Protein AF-A0A544XYM3-F1 (afdb_monomer_lite)

Structure (mmCIF, N/CA/C/O backbone):
data_AF-A0A544XYM3-F1
#
_entry.id   AF-A0A544XYM3-F1
#
loop_
_atom_site.group_PDB
_atom_site.id
_atom_site.type_symbol
_atom_site.label_atom_id
_atom_site.label_alt_id
_atom_site.label_comp_id
_atom_site.label_asym_id
_atom_site.label_entity_id
_atom_site.label_seq_id
_atom_site.pdbx_PDB_ins_code
_atom_site.Cartn_x
_atom_site.Cartn_y
_atom_site.Cartn_z
_atom_site.occupancy
_atom_site.B_iso_or_equiv
_atom_site.auth_seq_id
_atom_site.auth_comp_id
_atom_site.auth_asym_id
_atom_site.auth_atom_id
_atom_site.pdbx_PDB_model_num
ATOM 1 N N . MET A 1 1 ? 14.828 15.911 -14.042 1.00 65.12 1 MET A N 1
ATOM 2 C CA . MET A 1 1 ? 14.610 14.934 -12.949 1.00 65.12 1 MET A CA 1
ATOM 3 C C . MET A 1 1 ? 15.967 14.496 -12.408 1.00 65.12 1 MET A C 1
ATOM 5 O O . MET A 1 1 ? 16.442 13.469 -12.858 1.00 65.12 1 MET A O 1
ATOM 9 N N . GLY A 1 2 ? 16.623 15.259 -11.524 1.00 91.38 2 GLY A N 1
ATOM 10 C CA . GLY A 1 2 ? 18.011 15.024 -11.057 1.00 91.38 2 GLY A CA 1
ATOM 11 C C . GLY A 1 2 ? 18.265 13.730 -10.258 1.00 91.38 2 GLY A C 1
ATOM 12 O O . GLY A 1 2 ? 18.989 13.745 -9.271 1.00 91.38 2 GLY A O 1
ATOM 13 N N . ARG A 1 3 ? 17.643 12.613 -10.643 1.00 93.50 3 ARG A N 1
ATOM 14 C CA . ARG A 1 3 ? 17.881 11.269 -10.126 1.00 93.50 3 ARG A CA 1
ATOM 15 C C . ARG A 1 3 ? 18.989 10.609 -10.935 1.00 93.50 3 ARG A C 1
ATOM 17 O O . ARG A 1 3 ? 19.081 10.804 -12.145 1.00 93.50 3 ARG A O 1
ATOM 24 N N . SER A 1 4 ? 19.793 9.780 -10.276 1.00 96.19 4 SER A N 1
ATOM 25 C CA . SER A 1 4 ? 20.832 9.021 -10.968 1.00 96.19 4 SER A CA 1
ATOM 26 C C . SER A 1 4 ? 20.216 7.996 -11.936 1.00 96.19 4 SER A C 1
ATOM 28 O O . SER A 1 4 ? 19.185 7.392 -11.611 1.00 96.19 4 SER A O 1
ATOM 30 N N . PRO A 1 5 ? 20.863 7.710 -13.082 1.00 94.62 5 PRO A N 1
ATOM 31 C CA . PRO A 1 5 ? 20.404 6.668 -14.003 1.00 94.62 5 PRO A CA 1
ATOM 32 C C . PRO A 1 5 ? 20.233 5.305 -13.320 1.00 94.62 5 PRO A C 1
ATOM 34 O O . PRO A 1 5 ? 19.264 4.590 -13.561 1.00 94.62 5 PRO A O 1
ATOM 37 N N . SER A 1 6 ? 21.120 4.978 -12.377 1.00 94.31 6 SER A N 1
ATOM 38 C CA . SER A 1 6 ? 21.046 3.742 -11.596 1.00 94.31 6 SER A CA 1
ATOM 39 C C . SER A 1 6 ? 19.790 3.650 -10.723 1.00 94.31 6 SER A C 1
ATOM 41 O O . SER A 1 6 ? 19.286 2.547 -10.506 1.00 94.31 6 SER A O 1
ATOM 43 N N . THR A 1 7 ? 19.253 4.780 -10.252 1.00 93.56 7 THR A N 1
ATOM 44 C CA . THR A 1 7 ? 17.980 4.822 -9.517 1.00 93.56 7 THR A CA 1
ATOM 45 C C . THR A 1 7 ? 16.827 4.429 -10.432 1.00 93.56 7 THR A C 1
ATOM 47 O O . THR A 1 7 ? 16.035 3.555 -10.081 1.00 93.56 7 THR A O 1
ATOM 50 N N . ILE A 1 8 ? 16.781 5.013 -11.631 1.00 89.75 8 ILE A N 1
ATOM 51 C CA . ILE A 1 8 ? 15.724 4.768 -12.616 1.00 89.75 8 ILE A CA 1
ATOM 52 C C . ILE A 1 8 ? 15.745 3.299 -13.058 1.00 89.75 8 ILE A C 1
ATOM 54 O O . ILE A 1 8 ? 14.721 2.623 -12.980 1.00 89.75 8 ILE A O 1
ATOM 58 N N . SER A 1 9 ? 16.912 2.748 -13.407 1.00 89.81 9 SER A N 1
ATOM 59 C CA . SER A 1 9 ? 17.025 1.343 -13.828 1.00 89.81 9 SER A CA 1
ATOM 60 C C . SER A 1 9 ? 16.585 0.352 -12.745 1.00 89.81 9 SER A C 1
ATOM 62 O O . SER A 1 9 ? 15.950 -0.662 -13.041 1.00 89.81 9 SER A O 1
ATOM 64 N N . ARG A 1 10 ? 16.904 0.628 -11.471 1.00 89.75 10 ARG A N 1
ATOM 65 C CA . ARG A 1 10 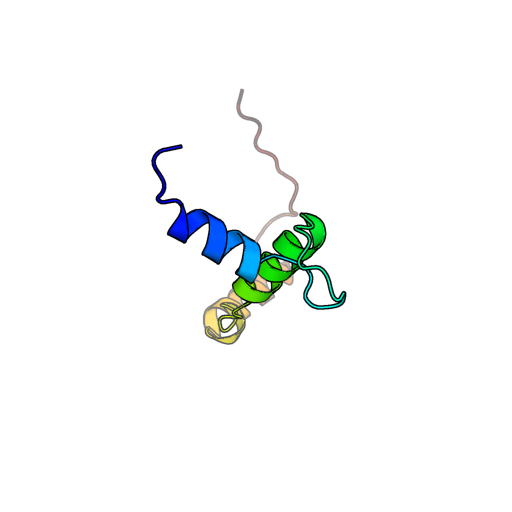? 16.473 -0.214 -10.341 1.00 89.75 10 ARG A CA 1
ATOM 66 C C . ARG A 1 10 ? 14.964 -0.154 -10.136 1.00 89.75 10 ARG A C 1
ATOM 68 O O . ARG A 1 10 ? 14.358 -1.183 -9.840 1.00 89.75 10 ARG A O 1
ATOM 75 N N . GLU A 1 11 ? 14.371 1.027 -10.279 1.00 89.75 11 GLU A N 1
ATOM 76 C CA . GLU A 1 11 ? 12.928 1.225 -10.159 1.00 89.75 11 GLU A CA 1
ATOM 77 C C . GLU A 1 11 ? 12.173 0.490 -11.272 1.00 89.75 11 GLU A C 1
ATOM 79 O O . GLU A 1 11 ? 11.237 -0.256 -10.980 1.00 89.75 11 GLU A O 1
ATOM 84 N N . LEU A 1 12 ? 12.644 0.605 -12.518 1.00 88.38 12 LEU A N 1
ATOM 85 C CA . LEU A 1 12 ? 12.082 -0.108 -13.666 1.00 88.38 12 LEU A CA 1
ATOM 86 C C . LEU A 1 12 ? 12.127 -1.625 -13.460 1.00 88.38 12 LEU A C 1
ATOM 88 O O . LEU A 1 12 ? 11.088 -2.278 -13.505 1.00 88.38 12 LEU A O 1
ATOM 92 N N . ARG A 1 13 ? 13.293 -2.188 -13.113 1.00 86.00 13 ARG A N 1
ATOM 93 C CA . ARG A 1 13 ? 13.437 -3.635 -12.867 1.00 86.00 13 ARG A CA 1
ATOM 94 C C . ARG A 1 13 ? 12.548 -4.138 -11.726 1.00 86.00 13 ARG A C 1
ATOM 96 O O . ARG A 1 13 ? 12.052 -5.256 -11.774 1.00 86.00 13 ARG A O 1
ATOM 103 N N . ARG A 1 14 ? 12.353 -3.326 -10.684 1.00 86.50 14 ARG A N 1
ATOM 104 C CA . ARG A 1 14 ? 11.521 -3.671 -9.520 1.00 86.50 14 ARG A CA 1
ATOM 105 C C . ARG A 1 14 ? 10.016 -3.663 -9.836 1.00 86.50 14 ARG A C 1
ATOM 107 O O . ARG A 1 14 ? 9.255 -4.294 -9.098 1.00 86.50 14 ARG A O 1
ATOM 114 N N . ASN A 1 15 ? 9.584 -2.907 -10.844 1.00 87.75 15 ASN A N 1
ATOM 115 C CA . ASN A 1 15 ? 8.171 -2.652 -11.142 1.00 87.75 15 ASN A CA 1
ATOM 116 C C . ASN A 1 15 ? 7.684 -3.279 -12.460 1.00 87.75 15 ASN A C 1
ATOM 118 O O . ASN A 1 15 ? 6.478 -3.305 -12.700 1.00 87.75 15 ASN A O 1
ATOM 122 N N . ALA A 1 16 ? 8.595 -3.762 -13.302 1.00 85.62 16 ALA 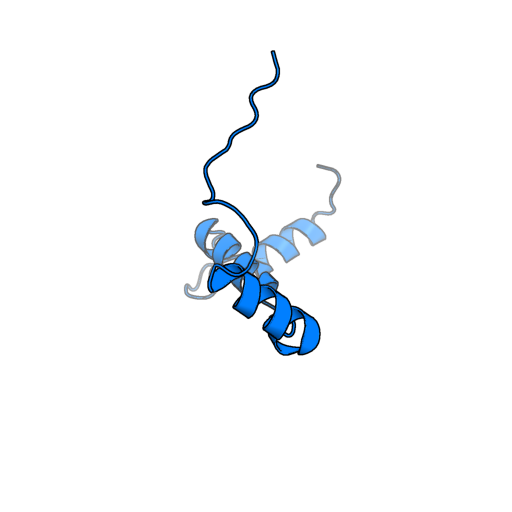A N 1
ATOM 123 C CA . ALA A 1 16 ? 8.281 -4.417 -14.564 1.00 85.62 16 ALA A CA 1
ATOM 124 C C . ALA A 1 16 ? 7.663 -5.813 -14.383 1.00 85.62 16 ALA A C 1
ATOM 126 O O . ALA A 1 16 ? 7.827 -6.465 -13.348 1.00 85.62 16 ALA A O 1
ATOM 127 N N . SER A 1 17 ? 6.957 -6.278 -15.418 1.00 74.19 17 SER A N 1
ATOM 128 C CA . SER A 1 17 ? 6.408 -7.633 -15.434 1.00 74.19 17 SER A CA 1
ATOM 129 C C . SER A 1 17 ? 7.527 -8.648 -15.642 1.00 74.19 17 SER A C 1
ATOM 131 O O . SER A 1 17 ? 8.221 -8.609 -16.646 1.00 74.19 17 SER A O 1
ATOM 133 N N . THR A 1 18 ? 7.684 -9.591 -14.716 1.00 70.06 18 THR A N 1
ATOM 134 C CA . THR A 1 18 ? 8.659 -10.689 -14.852 1.00 70.06 18 THR A CA 1
ATOM 135 C C . THR A 1 18 ? 8.065 -11.925 -15.533 1.00 70.06 18 THR A C 1
ATOM 137 O O . THR A 1 18 ? 8.650 -13.001 -15.460 1.00 70.06 18 THR A O 1
ATOM 140 N N . ARG A 1 19 ? 6.852 -11.821 -16.099 1.00 68.31 19 ARG A N 1
ATOM 141 C CA . ARG A 1 19 ? 6.110 -12.967 -16.653 1.00 68.31 19 ARG A CA 1
ATOM 142 C C . ARG A 1 19 ? 6.445 -13.255 -18.119 1.00 68.31 19 ARG A C 1
ATOM 144 O O . ARG A 1 19 ? 6.158 -14.352 -18.584 1.00 68.31 19 ARG A O 1
ATOM 151 N N . THR A 1 20 ? 7.060 -12.302 -18.811 1.00 63.72 20 THR A N 1
ATOM 152 C CA . THR A 1 20 ? 7.489 -12.425 -20.207 1.00 63.72 20 THR A CA 1
ATOM 153 C C . THR A 1 20 ? 9.013 -12.324 -20.268 1.00 63.72 20 THR A C 1
ATOM 155 O O . THR A 1 20 ? 9.634 -11.766 -19.365 1.00 63.72 20 THR A O 1
ATOM 158 N N . TYR A 1 21 ? 9.618 -12.874 -21.322 1.00 60.88 21 TYR A N 1
ATOM 159 C CA . TYR A 1 21 ? 11.064 -12.809 -21.556 1.00 60.88 21 TYR A CA 1
ATOM 160 C C . TYR A 1 21 ? 11.594 -11.374 -21.711 1.00 60.88 21 TYR A C 1
ATOM 162 O O . TYR A 1 21 ? 12.788 -11.158 -21.515 1.00 60.88 21 TYR A O 1
ATOM 170 N N . ASP A 1 22 ? 10.716 -10.406 -22.000 1.00 69.19 22 ASP A N 1
ATOM 171 C CA . ASP A 1 22 ? 11.044 -8.982 -22.005 1.00 69.19 22 ASP A CA 1
ATOM 172 C C . ASP A 1 22 ? 10.537 -8.274 -20.736 1.00 69.19 22 ASP A C 1
ATOM 174 O O . ASP A 1 22 ? 9.404 -8.478 -20.283 1.00 69.19 22 ASP A O 1
ATOM 178 N N . VAL A 1 23 ? 11.396 -7.435 -20.154 1.00 71.19 23 VAL A N 1
ATOM 179 C CA . VAL A 1 23 ? 11.148 -6.696 -18.910 1.00 71.19 23 VAL A CA 1
ATOM 180 C C . VAL A 1 23 ? 10.476 -5.373 -19.263 1.00 71.19 23 VAL A C 1
ATOM 182 O O . VAL A 1 23 ? 11.050 -4.291 -19.135 1.00 71.19 23 VAL A O 1
ATOM 185 N N . GLU A 1 24 ? 9.228 -5.459 -19.710 1.00 83.25 24 GLU A N 1
ATOM 186 C CA . GLU A 1 24 ? 8.441 -4.277 -20.040 1.00 83.25 24 GLU A CA 1
ATOM 187 C C . GLU A 1 24 ? 7.863 -3.617 -18.783 1.00 83.25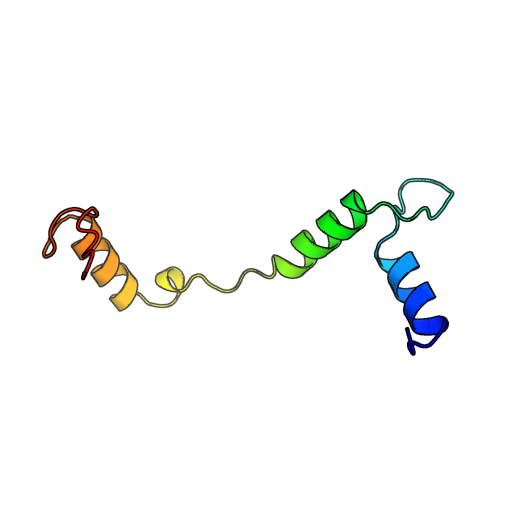 24 GLU A C 1
ATOM 189 O O . GLU A 1 24 ? 7.285 -4.257 -17.888 1.00 83.25 24 GLU A O 1
ATOM 194 N N . TYR A 1 25 ? 7.977 -2.289 -18.729 1.00 84.81 25 TYR A N 1
ATOM 195 C CA . TYR A 1 25 ? 7.287 -1.504 -17.718 1.00 84.81 25 TYR A CA 1
ATOM 196 C C . TYR A 1 25 ? 5.784 -1.493 -18.005 1.00 84.81 25 TYR A C 1
ATOM 198 O O . TYR A 1 25 ? 5.334 -1.020 -19.047 1.00 84.81 25 TYR A O 1
ATOM 206 N N . ARG A 1 26 ? 4.988 -1.952 -17.035 1.00 86.88 26 ARG A N 1
ATOM 207 C CA . ARG A 1 26 ? 3.526 -1.860 -17.079 1.00 86.88 26 ARG A CA 1
ATOM 208 C C . ARG A 1 26 ? 3.025 -1.162 -15.825 1.00 86.88 26 ARG A C 1
ATOM 210 O O . ARG A 1 26 ? 3.187 -1.682 -14.722 1.00 86.88 26 ARG A O 1
ATOM 217 N N . ALA A 1 27 ? 2.375 -0.013 -15.996 1.00 88.81 27 ALA A N 1
ATOM 218 C CA . ALA A 1 27 ? 1.886 0.804 -14.883 1.00 88.81 27 ALA A CA 1
ATOM 219 C C . ALA A 1 27 ? 0.943 0.029 -13.942 1.00 88.81 27 ALA A C 1
ATOM 221 O O . ALA A 1 27 ? 1.062 0.130 -12.725 1.00 88.81 27 ALA A O 1
ATOM 222 N N . THR A 1 28 ? 0.063 -0.816 -14.489 1.00 90.06 28 THR A N 1
ATOM 223 C CA . THR A 1 28 ? -0.860 -1.65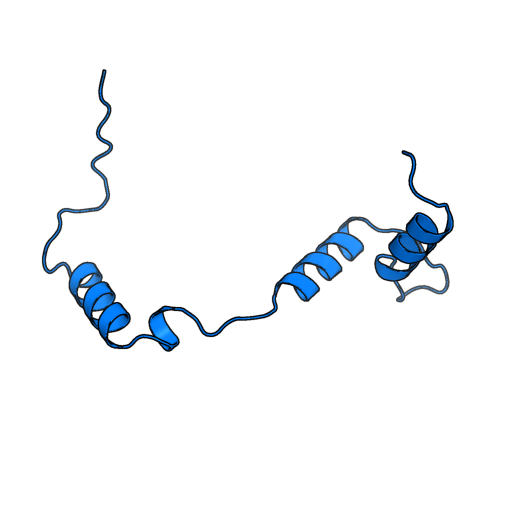4 -13.701 1.00 90.06 28 THR A CA 1
ATOM 224 C C . THR A 1 28 ? -0.131 -2.673 -12.823 1.00 90.06 28 THR A C 1
ATOM 226 O O . THR A 1 28 ? -0.515 -2.901 -11.679 1.00 90.06 28 THR A O 1
ATOM 229 N N . VAL A 1 29 ? 0.962 -3.250 -13.327 1.00 89.00 29 VAL A N 1
ATOM 230 C CA . VAL A 1 29 ? 1.810 -4.196 -12.587 1.00 89.00 29 VAL A CA 1
ATOM 231 C C . VAL A 1 29 ? 2.605 -3.466 -11.506 1.00 89.00 29 VAL A C 1
ATOM 233 O O . VAL A 1 29 ? 2.659 -3.925 -10.364 1.00 89.00 29 VAL A O 1
ATOM 236 N N . ALA A 1 30 ? 3.161 -2.296 -11.832 1.00 90.81 30 ALA A N 1
ATOM 237 C CA . ALA A 1 30 ? 3.845 -1.436 -10.872 1.00 90.81 30 ALA A CA 1
ATOM 238 C C . ALA A 1 30 ? 2.922 -1.048 -9.703 1.00 90.81 30 ALA A C 1
ATOM 240 O O . ALA A 1 30 ? 3.320 -1.161 -8.541 1.00 90.81 30 ALA A O 1
ATOM 241 N N . GLN A 1 31 ? 1.680 -0.664 -10.010 1.00 91.19 31 GLN A N 1
ATOM 242 C CA . GLN A 1 31 ? 0.656 -0.333 -9.023 1.00 91.19 31 GLN A CA 1
ATOM 243 C C . GLN A 1 31 ? 0.299 -1.541 -8.151 1.00 91.19 31 GLN A C 1
ATOM 245 O O . GLN A 1 31 ? 0.357 -1.448 -6.927 1.00 91.19 31 GLN A O 1
ATOM 250 N N . TRP A 1 32 ? 0.038 -2.705 -8.752 1.00 91.12 32 TRP A N 1
ATOM 251 C CA . TRP A 1 32 ? -0.226 -3.935 -7.999 1.00 91.12 32 TRP A CA 1
ATOM 252 C C . TRP A 1 32 ? 0.929 -4.300 -7.054 1.00 91.12 32 TRP A C 1
ATOM 254 O O . TRP A 1 32 ? 0.723 -4.661 -5.891 1.00 91.12 32 TRP A O 1
ATOM 264 N N . HIS A 1 33 ? 2.174 -4.169 -7.521 1.00 89.25 33 HIS A N 1
ATOM 265 C CA . HIS A 1 33 ? 3.350 -4.367 -6.681 1.00 89.25 33 HIS A CA 1
ATOM 266 C C . HIS A 1 33 ? 3.416 -3.359 -5.529 1.00 89.25 33 HIS A C 1
ATOM 268 O O . HIS A 1 33 ? 3.806 -3.740 -4.422 1.00 89.25 33 HIS A O 1
ATOM 274 N N . ALA A 1 34 ? 3.058 -2.095 -5.763 1.00 89.25 34 ALA A N 1
ATOM 275 C CA . ALA A 1 34 ? 2.995 -1.072 -4.726 1.00 89.25 34 ALA A CA 1
ATOM 276 C C . ALA A 1 34 ? 1.932 -1.416 -3.673 1.00 89.25 34 ALA A C 1
ATOM 278 O O . ALA A 1 34 ? 2.264 -1.510 -2.493 1.00 89.25 34 ALA A O 1
ATOM 279 N N . GLU A 1 35 ? 0.703 -1.719 -4.088 1.00 90.88 35 GLU A N 1
ATOM 280 C CA . GLU A 1 35 ? -0.403 -2.110 -3.203 1.00 90.88 35 GLU A CA 1
ATOM 281 C C . GLU A 1 35 ? -0.043 -3.335 -2.357 1.00 90.88 35 GLU A C 1
ATOM 283 O O . GLU A 1 35 ? -0.210 -3.343 -1.134 1.00 90.88 35 GLU A O 1
ATOM 288 N N . ARG A 1 36 ? 0.564 -4.352 -2.978 1.00 89.06 36 ARG A N 1
ATOM 289 C CA . ARG A 1 36 ? 1.026 -5.550 -2.273 1.00 89.06 36 ARG A CA 1
ATOM 290 C C . ARG A 1 36 ? 2.116 -5.240 -1.242 1.00 89.06 36 ARG A C 1
ATOM 292 O O . ARG A 1 36 ? 2.099 -5.818 -0.158 1.00 89.06 36 ARG A O 1
ATOM 299 N N . ARG A 1 37 ? 3.060 -4.340 -1.552 1.00 86.44 37 ARG A N 1
ATOM 300 C CA . ARG A 1 37 ? 4.126 -3.908 -0.621 1.00 86.44 37 ARG A CA 1
ATOM 301 C C . ARG A 1 37 ? 3.587 -3.040 0.516 1.00 86.44 37 ARG A C 1
ATOM 303 O O . ARG A 1 37 ? 4.124 -3.112 1.620 1.00 86.44 37 ARG A O 1
ATOM 310 N N . VAL A 1 38 ? 2.553 -2.243 0.251 1.00 86.25 38 VAL A N 1
ATOM 311 C CA . VAL A 1 38 ? 1.869 -1.389 1.235 1.00 86.25 38 VAL A CA 1
ATOM 312 C C . VAL A 1 38 ? 1.006 -2.214 2.185 1.00 86.25 38 VAL A C 1
ATOM 314 O O . VAL A 1 38 ? 0.850 -1.824 3.339 1.00 86.25 38 VAL A O 1
ATOM 317 N N . ARG A 1 39 ? 0.525 -3.390 1.756 1.00 86.00 39 ARG A N 1
ATOM 318 C CA . ARG A 1 39 ? -0.397 -4.241 2.525 1.00 86.00 39 ARG A CA 1
ATOM 319 C C . ARG A 1 39 ? 0.079 -4.634 3.921 1.00 86.00 39 ARG A C 1
ATOM 321 O O . ARG A 1 39 ? -0.768 -5.122 4.651 1.00 86.00 39 ARG A O 1
ATOM 328 N N . ARG A 1 40 ? 1.363 -4.450 4.284 1.00 77.19 40 ARG A N 1
ATOM 329 C CA . ARG A 1 40 ? 1.979 -4.731 5.605 1.00 77.19 40 ARG A CA 1
ATOM 330 C C . ARG A 1 40 ? 0.970 -4.555 6.751 1.00 77.19 40 ARG A C 1
ATOM 332 O O . ARG A 1 40 ? 0.839 -3.446 7.280 1.00 77.19 40 ARG A O 1
ATOM 339 N N . PRO A 1 41 ? 0.231 -5.621 7.107 1.00 77.88 41 PRO A N 1
AT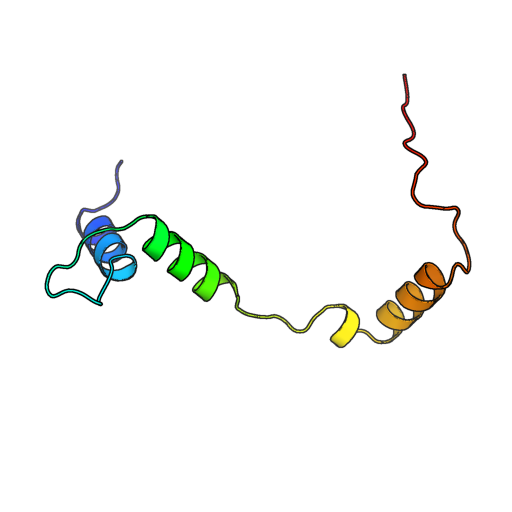OM 340 C CA . PRO A 1 41 ? -0.968 -5.446 7.895 1.00 77.88 41 PRO A CA 1
ATOM 341 C C . PRO A 1 41 ? -0.520 -5.297 9.338 1.00 77.88 41 PRO A C 1
ATOM 343 O O . PRO A 1 41 ? 0.036 -6.218 9.931 1.00 77.88 41 PRO A O 1
ATOM 346 N N . LYS A 1 42 ? -0.698 -4.097 9.882 1.00 79.44 42 LYS A N 1
ATOM 347 C CA . LYS A 1 42 ? -0.529 -3.861 11.313 1.00 79.44 42 LYS A CA 1
ATOM 348 C C . LYS A 1 42 ? -1.715 -4.492 12.034 1.00 79.44 42 LYS A C 1
ATOM 350 O O . LYS A 1 42 ? -2.817 -4.511 11.484 1.00 79.44 42 LYS A O 1
ATOM 355 N N . THR A 1 43 ? -1.505 -4.966 13.260 1.00 87.81 43 THR A N 1
ATOM 356 C CA . THR A 1 43 ? -2.610 -5.381 14.131 1.00 87.81 43 THR A CA 1
ATOM 357 C C . THR A 1 43 ? -3.660 -4.272 14.143 1.00 87.81 43 THR A C 1
ATOM 359 O O . THR A 1 43 ? -3.337 -3.112 14.413 1.00 87.81 43 THR A O 1
ATOM 362 N N . ALA A 1 44 ? -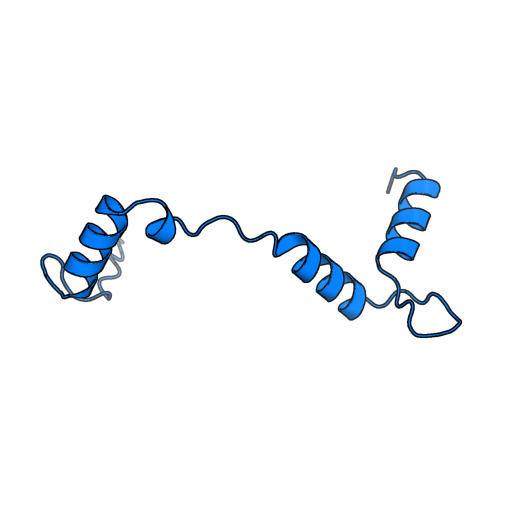4.900 -4.604 13.773 1.00 88.88 44 ALA A N 1
ATOM 363 C CA . ALA A 1 44 ? -5.972 -3.619 13.716 1.00 88.88 44 ALA A CA 1
ATOM 364 C C . ALA A 1 44 ? -6.140 -2.959 15.094 1.00 88.88 44 ALA A C 1
ATOM 366 O O . ALA A 1 44 ? -6.033 -3.629 16.120 1.00 88.88 44 ALA A O 1
ATOM 367 N N . LYS A 1 45 ? -6.433 -1.653 15.134 1.00 91.75 45 LYS A N 1
ATOM 368 C CA . LYS A 1 45 ? -6.537 -0.900 16.400 1.00 91.75 45 LYS A CA 1
ATOM 369 C C . LYS A 1 45 ? -7.523 -1.542 17.382 1.00 91.75 45 LYS A C 1
ATOM 371 O O . LYS A 1 45 ? -7.221 -1.653 18.562 1.00 91.75 45 LYS A O 1
ATOM 376 N N . LEU A 1 46 ? -8.657 -2.027 16.873 1.00 94.69 46 LEU A N 1
ATOM 377 C CA . LEU A 1 46 ? -9.669 -2.724 17.672 1.00 94.69 46 LEU A CA 1
ATOM 378 C C . LEU A 1 46 ? -9.227 -4.132 18.082 1.00 94.69 46 LEU A C 1
ATOM 380 O O . LEU A 1 46 ? -9.642 -4.614 19.128 1.00 94.69 46 LEU A O 1
ATOM 384 N N . ALA A 1 47 ? -8.380 -4.797 17.286 1.00 93.00 47 ALA A N 1
ATOM 385 C CA . ALA A 1 47 ? -7.797 -6.089 17.647 1.00 93.00 47 ALA A CA 1
ATOM 386 C C . ALA A 1 47 ? -6.826 -5.954 18.834 1.00 93.00 47 ALA A C 1
ATOM 388 O O . ALA A 1 47 ? -6.816 -6.813 19.707 1.00 93.00 47 ALA A O 1
ATOM 389 N N . ALA A 1 48 ? -6.059 -4.860 18.879 1.00 95.75 48 ALA A N 1
ATOM 390 C CA . ALA A 1 48 ? -5.049 -4.602 19.906 1.00 95.75 48 ALA A CA 1
ATOM 391 C C . ALA A 1 48 ? -5.577 -3.921 21.183 1.00 95.75 48 ALA A C 1
ATOM 393 O O . ALA A 1 48 ? -4.907 -3.977 22.208 1.00 95.75 48 ALA A O 1
ATOM 394 N N . ASN A 1 49 ? -6.732 -3.249 21.136 1.00 97.00 49 ASN A N 1
ATOM 395 C CA . ASN A 1 49 ? -7.268 -2.490 22.266 1.00 97.00 49 ASN A CA 1
ATOM 396 C C . ASN A 1 49 ? -8.714 -2.908 22.562 1.00 97.00 49 ASN A C 1
ATOM 398 O O . ASN A 1 49 ? -9.635 -2.563 21.819 1.00 97.00 49 ASN A O 1
ATOM 402 N N . GLN A 1 50 ? -8.887 -3.655 23.654 1.00 96.38 50 GLN A N 1
ATOM 403 C CA . GLN A 1 50 ? -10.175 -4.205 24.076 1.00 96.38 50 GLN A CA 1
ATOM 404 C C . GLN A 1 50 ? -11.154 -3.109 24.525 1.00 96.38 50 GLN A C 1
ATOM 406 O O . GLN A 1 50 ? -12.284 -3.082 24.048 1.00 96.38 50 GLN A O 1
ATOM 411 N N . GLN A 1 51 ? -10.696 -2.144 25.326 1.00 96.56 51 GLN A N 1
ATOM 412 C CA . GLN A 1 51 ? -11.521 -1.026 25.797 1.00 96.56 51 GLN A CA 1
ATOM 413 C C . GLN A 1 51 ? -12.059 -0.179 24.632 1.00 96.56 51 GLN A C 1
ATOM 415 O O . GLN A 1 51 ? -13.224 0.209 24.605 1.00 96.56 51 GLN A O 1
ATOM 420 N N . LEU A 1 52 ? -11.222 0.086 23.623 1.00 96.38 52 LEU A N 1
ATOM 421 C CA . LEU A 1 52 ? -11.646 0.802 22.418 1.00 96.38 52 LEU A CA 1
ATOM 422 C C . LEU A 1 52 ? -12.666 -0.006 21.605 1.00 96.38 52 LEU A C 1
ATOM 424 O O . LEU A 1 52 ? -13.561 0.574 20.994 1.00 96.38 52 LEU A O 1
ATOM 428 N N . ARG A 1 53 ? -12.523 -1.334 21.563 1.00 96.25 53 ARG A N 1
ATOM 429 C CA . ARG A 1 53 ? -13.468 -2.214 20.871 1.00 96.25 53 ARG A CA 1
ATOM 430 C C . ARG A 1 53 ? -14.843 -2.169 21.530 1.00 96.25 53 ARG A C 1
ATOM 432 O O . ARG A 1 53 ? -15.816 -1.978 20.810 1.00 96.25 53 ARG A O 1
ATOM 439 N N . GLU A 1 54 ? -14.900 -2.299 22.851 1.00 95.19 54 GLU A N 1
ATOM 440 C CA . GLU A 1 54 ? -16.139 -2.227 23.638 1.00 95.19 54 GLU A CA 1
ATOM 441 C C . GLU A 1 54 ? -16.829 -0.877 23.437 1.00 95.19 54 GLU A C 1
ATOM 443 O O . GLU A 1 54 ? -17.978 -0.834 23.005 1.00 95.19 54 GLU A O 1
ATOM 448 N N . TYR A 1 55 ? -16.080 0.222 23.567 1.00 94.19 55 TYR A N 1
ATOM 449 C CA . TYR A 1 55 ? -16.592 1.566 23.301 1.00 94.19 55 TYR A CA 1
ATOM 450 C C . TYR A 1 55 ? -17.200 1.702 21.895 1.00 94.19 55 TYR A C 1
ATOM 452 O O . TYR A 1 55 ? -18.307 2.209 21.726 1.00 94.19 55 TYR A O 1
ATOM 460 N N . VAL A 1 56 ? -16.499 1.244 20.853 1.00 93.75 56 VAL A N 1
ATOM 461 C CA . VAL A 1 56 ? -17.015 1.313 19.475 1.00 93.75 56 VAL A CA 1
ATOM 462 C C . VAL A 1 56 ? -18.256 0.434 19.303 1.00 93.75 56 VAL A C 1
ATOM 464 O O . VAL A 1 56 ? -19.193 0.848 18.623 1.00 93.75 56 VAL A O 1
ATOM 467 N N . GLN A 1 57 ? -18.292 -0.750 19.918 1.00 94.38 57 GLN A N 1
ATOM 468 C CA . GLN A 1 57 ? -19.444 -1.651 19.867 1.00 94.38 57 GLN A CA 1
ATOM 469 C C . GLN A 1 57 ? -20.679 -1.042 20.536 1.00 94.38 57 GLN A C 1
ATOM 471 O O . GLN A 1 57 ? -21.748 -1.059 19.933 1.00 94.38 57 GLN A O 1
ATOM 476 N N . GLU A 1 58 ? -20.535 -0.437 21.713 1.00 92.31 58 GLU A N 1
ATOM 477 C CA . GLU A 1 58 ? -21.623 0.254 22.418 1.00 92.31 58 GLU A CA 1
ATOM 478 C C . GLU A 1 58 ? -22.199 1.407 21.584 1.00 92.31 58 GLU A C 1
ATOM 480 O O . GLU A 1 58 ? -23.417 1.554 21.448 1.00 92.31 58 GLU A O 1
ATOM 485 N N . ARG A 1 59 ? -21.324 2.191 20.944 1.00 87.50 59 ARG A N 1
ATOM 486 C CA . ARG A 1 59 ? -21.734 3.319 20.094 1.00 87.50 59 ARG A CA 1
ATOM 487 C C . ARG A 1 59 ? -22.411 2.861 18.805 1.00 87.50 59 ARG A C 1
ATOM 489 O O . ARG A 1 59 ? -23.384 3.483 18.386 1.00 87.50 59 ARG A O 1
ATOM 496 N N . LEU A 1 60 ? -21.936 1.774 18.193 1.00 90.06 60 LEU A N 1
ATOM 497 C CA . LEU A 1 60 ? -22.591 1.156 17.034 1.00 90.06 60 LEU A CA 1
ATOM 498 C C . LEU A 1 60 ? -23.924 0.492 17.404 1.00 90.06 60 LEU A C 1
ATOM 500 O O . LEU A 1 60 ? -24.832 0.474 16.579 1.00 90.06 60 LEU A O 1
ATOM 504 N N . ALA A 1 61 ? -24.070 0.008 18.640 1.00 88.94 61 ALA A N 1
ATOM 505 C CA . ALA A 1 61 ? -25.320 -0.527 19.178 1.00 88.94 61 ALA A CA 1
ATOM 506 C C . ALA A 1 61 ? -26.368 0.561 19.497 1.00 88.94 61 ALA A C 1
ATOM 508 O O . ALA A 1 61 ? -27.428 0.256 20.039 1.00 88.94 61 ALA A O 1
ATOM 509 N N . GLY A 1 62 ? -26.093 1.828 19.165 1.00 78.31 62 GLY A N 1
ATOM 510 C CA . GLY A 1 62 ? -27.025 2.939 19.355 1.00 78.31 62 GLY A CA 1
ATOM 511 C C . GLY A 1 62 ? -27.050 3.499 20.777 1.00 78.31 62 GLY A C 1
ATOM 512 O O . GLY A 1 62 ? -27.877 4.362 21.073 1.00 78.31 62 GLY A O 1
ATOM 513 N N . GLN A 1 63 ? -26.138 3.071 21.656 1.00 66.81 63 GLN A N 1
ATOM 514 C CA . GLN A 1 63 ? -26.041 3.619 23.005 1.00 66.81 63 GLN A CA 1
ATOM 515 C C . GLN A 1 63 ? -25.229 4.925 22.983 1.00 66.81 63 GLN A C 1
ATOM 517 O O . GLN A 1 63 ? -24.017 4.949 23.189 1.00 66.81 63 GLN A O 1
ATOM 522 N N . GLY A 1 64 ? -25.907 6.041 22.685 1.00 62.34 64 GLY A N 1
ATOM 523 C CA . GLY A 1 64 ? -25.418 7.382 23.036 1.00 62.34 64 GLY A CA 1
ATOM 524 C C . GLY A 1 64 ? -24.973 8.336 21.915 1.00 62.34 64 GLY A C 1
ATOM 525 O O . GLY A 1 64 ? -24.136 9.197 22.188 1.00 62.34 64 GLY A O 1
ATOM 526 N N . ALA A 1 65 ? -25.495 8.259 20.682 1.00 59.78 65 ALA A N 1
ATOM 527 C CA . ALA A 1 65 ? -25.467 9.401 19.745 1.00 59.78 65 ALA A CA 1
ATOM 528 C C . ALA A 1 65 ? -26.506 9.284 18.607 1.00 59.78 65 ALA A C 1
ATOM 530 O O . ALA A 1 65 ? -26.803 8.171 18.175 1.00 59.78 65 ALA A O 1
ATOM 531 N N . PRO A 1 66 ? -27.042 10.421 18.110 1.00 59.22 66 PRO A N 1
ATOM 532 C CA . PRO A 1 66 ? -28.042 10.457 17.044 1.00 59.22 66 PRO A CA 1
ATOM 533 C C . PRO A 1 66 ? -27.462 9.989 15.701 1.00 59.22 66 PRO A C 1
ATOM 535 O O . PRO A 1 66 ? -26.252 10.036 15.477 1.00 59.22 66 PRO A O 1
ATOM 538 N N . ALA A 1 67 ? -28.351 9.539 14.811 1.00 56.22 67 ALA A N 1
ATOM 539 C CA . ALA A 1 67 ? -28.031 8.935 13.519 1.00 56.22 67 ALA A CA 1
ATOM 540 C C . ALA A 1 67 ? -26.991 9.732 12.692 1.00 56.22 67 ALA A C 1
ATOM 542 O O . ALA A 1 67 ? -27.029 10.968 12.665 1.00 56.22 67 ALA A O 1
ATOM 543 N N . PRO A 1 68 ? -26.085 9.054 11.962 1.00 51.94 68 PRO A N 1
ATOM 544 C CA . PRO A 1 68 ? -25.091 9.719 11.129 1.00 51.94 68 PRO A CA 1
ATOM 545 C C . PRO A 1 68 ? -25.773 10.396 9.930 1.00 51.94 68 PRO A C 1
ATOM 547 O O . PRO A 1 68 ? -26.173 9.744 8.969 1.00 51.94 68 PRO A O 1
ATOM 550 N N . GLY A 1 69 ? -25.912 11.722 9.998 1.00 57.62 69 GLY A N 1
ATOM 551 C CA . GLY A 1 69 ? -26.517 12.531 8.933 1.00 57.62 69 GLY A CA 1
ATOM 552 C C . GLY A 1 69 ? -26.564 14.042 9.178 1.00 57.62 69 GLY A C 1
ATOM 553 O O . GLY A 1 69 ? -26.800 14.797 8.234 1.00 57.62 69 GLY A O 1
ATOM 554 N N . ALA A 1 70 ? -26.293 14.521 10.395 1.00 53.94 70 ALA A N 1
ATOM 555 C CA . ALA A 1 70 ? -26.252 15.952 10.684 1.00 53.94 70 ALA A CA 1
ATOM 556 C C . ALA A 1 70 ? -24.958 16.592 10.145 1.00 53.94 70 ALA A C 1
ATOM 558 O O . ALA A 1 70 ? -23.986 16.800 10.868 1.00 53.94 70 ALA A O 1
ATOM 559 N N . ARG A 1 71 ? -24.944 16.905 8.844 1.00 50.62 71 ARG A N 1
ATOM 560 C CA . ARG A 1 71 ? -24.047 17.921 8.285 1.00 50.62 71 ARG A CA 1
ATOM 561 C C . ARG A 1 71 ? -24.402 19.253 8.941 1.00 50.62 71 ARG A C 1
ATOM 563 O O . ARG A 1 71 ? -25.407 19.860 8.585 1.00 50.62 71 ARG A O 1
ATOM 570 N N . THR A 1 72 ? -23.588 19.715 9.880 1.00 52.31 72 THR A N 1
ATOM 571 C CA . THR A 1 72 ? -23.599 21.121 10.285 1.00 52.31 72 THR A CA 1
ATOM 572 C C . THR A 1 72 ? -23.018 21.936 9.132 1.00 52.31 72 THR A C 1
ATOM 574 O O . THR A 1 72 ? -21.804 22.084 9.010 1.00 52.31 72 THR A O 1
ATOM 577 N N . ALA A 1 73 ? -23.885 22.404 8.235 1.00 48.91 73 ALA A N 1
ATOM 578 C CA . ALA A 1 73 ? -23.572 23.548 7.395 1.00 48.91 73 ALA A CA 1
ATOM 579 C C . ALA A 1 73 ? -23.613 24.782 8.305 1.00 48.91 73 ALA A C 1
ATOM 581 O O . ALA A 1 73 ? -24.667 25.102 8.851 1.00 48.91 73 ALA A O 1
ATOM 582 N N . ALA A 1 74 ? -22.465 25.418 8.518 1.00 42.78 74 ALA A N 1
ATOM 583 C CA . ALA A 1 74 ? -22.399 26.766 9.063 1.00 42.78 74 ALA A CA 1
ATOM 584 C C . ALA A 1 74 ? -22.190 27.722 7.882 1.00 42.78 74 ALA A C 1
ATOM 586 O O . ALA A 1 74 ? -21.240 27.554 7.114 1.00 42.78 74 ALA A O 1
ATOM 587 N N . THR A 1 75 ? -23.159 28.623 7.719 1.00 48.84 75 THR A N 1
ATOM 588 C CA . THR A 1 75 ? -23.154 29.810 6.853 1.00 48.84 75 THR A CA 1
ATOM 589 C C . THR A 1 75 ? -22.261 30.891 7.440 1.00 48.84 75 THR A C 1
ATOM 591 O O . THR A 1 75 ? -22.207 30.979 8.687 1.00 48.84 75 THR A O 1
#

Secondary structure (DSSP, 8-state):
----HHHHHHHHHHHS-SSSSS----HHHHHHHHHHHHT--PPPHHHH-HHHHHHHHHHHTTSS---TT------

Sequence (75 aa):
MGRSPSTISRELRRNASTRTYDVEYRATVAQWHAERRVRRPKTAKLAANQQLREYVQERLAGQGAPAPGARTAAT

Organism: NCBI:txid568844

Foldseek 3Di:
DPDDPVVVVVLQQQQFDPPDPDRDHDPVSSVVSVCVVVPPPDQPPCNVDVVVVVVVVCVVVVNDDDDPDDPPDDD

Radius of gyration: 23.14 Å; chains: 1; bounding box: 49×43×48 Å

pLDDT: mean 81.43, std 14.82, range [42.78, 97.0]